Protein AF-A0A077NCM5-F1 (afdb_monomer)

Foldseek 3Di:
DDDDPDPPPDPPVPPDDPPDLVVLVVLLVVLVVVLVVLVPDDPVSRPVVSNVVSVVSNVVSVVVVVVD

Structure (mmCIF, N/CA/C/O backbone):
data_AF-A0A077NCM5-F1
#
_entry.id   AF-A0A077NCM5-F1
#
loop_
_atom_site.group_PDB
_atom_site.id
_atom_site.type_symbol
_atom_site.label_atom_id
_atom_site.label_alt_id
_atom_site.label_comp_id
_atom_site.label_asym_id
_atom_site.label_entity_id
_atom_site.label_seq_id
_atom_site.pdbx_PDB_ins_code
_atom_site.Cartn_x
_atom_site.Cartn_y
_atom_site.Cartn_z
_atom_site.occupancy
_atom_site.B_iso_or_equiv
_atom_site.auth_seq_id
_atom_site.auth_co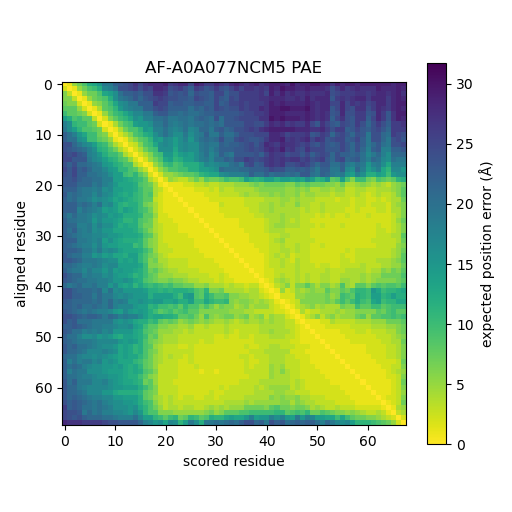mp_id
_atom_site.auth_asym_id
_atom_site.auth_atom_id
_atom_site.pdbx_PDB_model_num
ATOM 1 N N . MET A 1 1 ? -2.018 -31.131 8.601 1.00 41.81 1 MET A N 1
ATOM 2 C CA . MET A 1 1 ? -0.550 -31.009 8.718 1.00 41.81 1 MET A CA 1
ATOM 3 C C . MET A 1 1 ? -0.017 -30.695 7.328 1.00 41.81 1 MET A C 1
ATOM 5 O O . MET A 1 1 ? 0.412 -31.606 6.634 1.00 41.81 1 MET A O 1
ATOM 9 N N . SER A 1 2 ? -0.156 -29.440 6.892 1.00 34.16 2 SER A N 1
ATOM 10 C CA . SER A 1 2 ? 0.338 -28.993 5.585 1.00 34.16 2 SER A CA 1
ATOM 11 C C . SER A 1 2 ? 1.608 -28.188 5.787 1.00 34.16 2 SER A C 1
ATOM 13 O O . SER A 1 2 ? 1.706 -27.344 6.675 1.00 34.16 2 SER A O 1
ATOM 15 N N . THR A 1 3 ? 2.585 -28.579 4.996 1.00 32.28 3 THR A N 1
ATOM 16 C CA . THR A 1 3 ? 4.015 -28.408 5.153 1.00 32.28 3 THR A CA 1
ATOM 17 C C . THR A 1 3 ? 4.447 -26.960 4.933 1.00 32.28 3 THR A C 1
ATOM 19 O O . THR A 1 3 ? 4.106 -26.360 3.921 1.00 32.28 3 THR A O 1
ATOM 22 N N . LEU A 1 4 ? 5.205 -26.440 5.902 1.00 47.84 4 LEU A N 1
ATOM 23 C CA . LEU A 1 4 ? 6.357 -25.548 5.748 1.00 47.84 4 LEU A CA 1
ATOM 24 C C . LEU A 1 4 ? 6.347 -24.654 4.490 1.00 47.84 4 LEU A C 1
ATOM 26 O O . LEU A 1 4 ? 6.979 -24.973 3.482 1.00 47.84 4 LEU A O 1
ATOM 30 N N . ILE A 1 5 ? 5.689 -23.493 4.573 1.00 50.38 5 ILE A N 1
ATOM 31 C CA . ILE A 1 5 ? 6.050 -22.379 3.693 1.00 50.38 5 ILE A CA 1
ATOM 32 C C . ILE A 1 5 ? 7.449 -21.954 4.129 1.00 50.38 5 ILE A C 1
ATOM 34 O O . ILE A 1 5 ? 7.641 -21.473 5.245 1.00 50.38 5 ILE A O 1
ATOM 38 N N . LYS A 1 6 ? 8.416 -22.256 3.257 1.00 44.66 6 LYS A N 1
ATOM 39 C CA . LYS A 1 6 ? 9.817 -21.851 3.324 1.00 44.66 6 LYS A CA 1
ATOM 40 C C . LYS A 1 6 ? 9.937 -20.448 3.905 1.00 44.66 6 LYS A C 1
ATOM 42 O O . LYS A 1 6 ? 9.427 -19.490 3.330 1.00 44.66 6 LYS A O 1
ATOM 47 N N . SER A 1 7 ? 10.665 -20.365 5.009 1.00 48.12 7 SER A N 1
ATOM 48 C CA . SER A 1 7 ? 11.405 -19.181 5.409 1.00 48.12 7 SER A CA 1
ATOM 49 C C . SER A 1 7 ? 12.163 -18.681 4.179 1.00 48.12 7 SER A C 1
ATOM 51 O O . SER A 1 7 ? 13.140 -19.300 3.759 1.00 48.12 7 SER A O 1
ATOM 53 N N . ASN A 1 8 ? 11.665 -17.625 3.540 1.00 49.88 8 ASN A N 1
ATOM 54 C CA . ASN A 1 8 ? 12.454 -16.893 2.567 1.00 49.88 8 ASN A CA 1
ATOM 55 C C . ASN A 1 8 ? 13.438 -16.054 3.376 1.00 49.88 8 ASN A C 1
ATOM 57 O O . ASN A 1 8 ? 13.142 -14.930 3.774 1.00 49.88 8 ASN A O 1
ATOM 61 N N . GLU A 1 9 ? 14.565 -16.676 3.707 1.00 56.84 9 GLU A N 1
ATOM 62 C CA . GLU A 1 9 ? 15.734 -16.049 4.309 1.00 56.84 9 GLU A CA 1
ATOM 63 C C . GLU A 1 9 ? 16.399 -15.137 3.277 1.00 56.84 9 GLU A C 1
ATOM 65 O O . GLU A 1 9 ? 17.487 -15.412 2.782 1.00 56.84 9 GLU A O 1
ATOM 70 N N . ASN A 1 10 ? 15.730 -14.040 2.939 1.00 46.47 10 ASN A N 1
ATOM 71 C CA . ASN A 1 10 ? 16.412 -12.874 2.418 1.00 46.47 10 ASN A CA 1
ATOM 72 C C . ASN A 1 10 ? 16.086 -11.715 3.356 1.00 46.47 10 ASN A C 1
ATOM 74 O O . ASN A 1 10 ? 15.132 -10.962 3.165 1.00 46.47 10 ASN A O 1
ATOM 78 N N . LEU A 1 11 ? 16.874 -11.640 4.436 1.00 46.19 11 LEU A N 1
ATOM 79 C CA . LEU A 1 11 ? 17.280 -10.350 4.976 1.00 46.19 11 LEU A CA 1
ATOM 80 C C . LEU A 1 11 ? 17.985 -9.616 3.826 1.00 46.19 11 LEU A C 1
ATOM 82 O O . LEU A 1 11 ? 19.209 -9.659 3.731 1.00 46.19 11 LEU A O 1
ATOM 86 N N . HIS A 1 12 ? 17.221 -8.998 2.931 1.00 47.03 12 HIS A N 1
ATOM 87 C CA . HIS A 1 12 ? 17.767 -7.924 2.124 1.00 47.03 12 HIS A CA 1
ATOM 88 C C . HIS A 1 12 ? 17.667 -6.697 3.030 1.00 47.03 12 HIS A C 1
ATOM 90 O O . HIS A 1 12 ? 16.612 -6.076 3.189 1.00 47.03 12 HIS A O 1
ATOM 96 N N . ASP A 1 13 ? 18.761 -6.458 3.753 1.00 44.53 13 ASP A N 1
ATOM 97 C CA . ASP A 1 13 ? 19.079 -5.219 4.461 1.00 44.53 13 ASP A CA 1
ATOM 98 C C . ASP A 1 13 ? 19.327 -4.135 3.394 1.00 44.53 13 ASP A C 1
ATOM 100 O O . ASP A 1 13 ? 20.384 -3.529 3.304 1.00 44.53 13 ASP A O 1
ATOM 104 N N . ASP A 1 14 ? 18.356 -3.948 2.502 1.00 44.12 14 ASP A N 1
ATOM 105 C CA . ASP A 1 14 ? 18.550 -3.309 1.209 1.00 44.12 14 ASP A CA 1
ATOM 106 C C . ASP A 1 14 ? 17.458 -2.274 1.028 1.00 44.12 14 ASP A C 1
ATOM 108 O O . ASP A 1 14 ? 16.551 -2.307 0.206 1.00 44.12 14 ASP A O 1
ATOM 112 N N . PHE A 1 15 ? 17.653 -1.239 1.826 1.00 49.59 15 PHE A N 1
ATOM 113 C CA . PHE A 1 15 ? 17.263 0.122 1.508 1.00 49.59 15 PHE A CA 1
ATOM 114 C C . PHE A 1 15 ? 17.990 0.658 0.243 1.00 49.59 15 PHE A C 1
ATOM 116 O O . PHE A 1 15 ? 17.920 1.850 -0.057 1.00 49.59 15 PHE A O 1
ATOM 123 N N . ILE A 1 16 ? 18.725 -0.185 -0.491 1.00 50.06 16 ILE A N 1
ATOM 124 C CA . ILE A 1 16 ? 19.609 0.182 -1.592 1.00 50.06 16 ILE A CA 1
ATOM 125 C C . ILE A 1 16 ? 18.951 -0.233 -2.911 1.00 50.06 16 ILE A C 1
ATOM 127 O O . ILE A 1 16 ? 19.153 -1.325 -3.412 1.00 50.06 16 ILE A O 1
ATOM 131 N N . ALA A 1 17 ? 18.196 0.708 -3.478 1.00 51.94 17 ALA A N 1
ATOM 132 C CA . ALA A 1 17 ? 17.793 0.733 -4.883 1.00 51.94 17 ALA A CA 1
ATOM 133 C C . ALA A 1 17 ? 16.919 -0.443 -5.369 1.00 51.94 17 ALA A C 1
ATOM 135 O O . ALA A 1 17 ? 17.393 -1.286 -6.126 1.00 51.94 17 ALA A O 1
ATOM 136 N N . LEU A 1 18 ? 15.618 -0.376 -5.040 1.00 55.09 18 LEU A N 1
ATOM 137 C CA . LEU A 1 18 ? 14.504 -1.055 -5.730 1.00 55.09 18 LEU A CA 1
ATOM 138 C C . LEU A 1 18 ? 14.524 -0.739 -7.242 1.00 55.09 18 LEU A C 1
ATOM 140 O O . LEU A 1 18 ? 13.774 0.110 -7.723 1.00 55.09 18 LEU A O 1
ATOM 144 N N . SER A 1 19 ? 15.456 -1.350 -7.963 1.00 58.06 19 SER A N 1
ATOM 145 C CA . SER A 1 19 ? 15.660 -1.204 -9.410 1.00 58.06 19 SER A CA 1
ATOM 146 C C . SER A 1 19 ? 14.947 -2.323 -1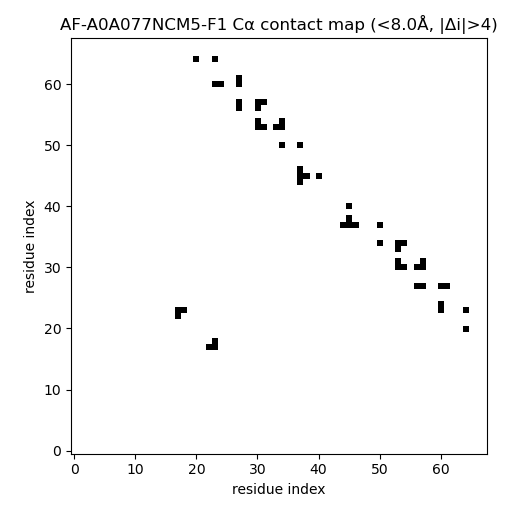0.166 1.00 58.06 19 SER A C 1
ATOM 148 O O . SER A 1 19 ? 14.668 -2.174 -11.352 1.00 58.06 19 SER A O 1
ATOM 150 N N . ASP A 1 20 ? 14.639 -3.416 -9.465 1.00 73.56 20 ASP A N 1
ATOM 151 C CA . ASP A 1 20 ? 13.965 -4.584 -10.006 1.00 73.56 20 ASP A CA 1
ATOM 152 C C . ASP A 1 20 ? 12.455 -4.478 -9.760 1.00 73.56 20 ASP A C 1
ATOM 154 O O . ASP A 1 20 ? 11.982 -4.301 -8.632 1.00 73.56 20 ASP A O 1
ATOM 158 N N . GLU A 1 21 ? 11.682 -4.605 -10.839 1.00 80.19 21 GLU A N 1
ATOM 159 C CA . GLU A 1 21 ? 10.214 -4.557 -10.828 1.00 80.19 21 GLU A CA 1
ATOM 160 C C . GLU A 1 21 ? 9.611 -5.540 -9.812 1.00 80.19 21 GLU A C 1
ATOM 162 O O . GLU A 1 21 ? 8.646 -5.208 -9.121 1.00 80.19 21 GLU A O 1
ATOM 167 N N . ASP A 1 22 ? 10.218 -6.720 -9.659 1.00 79.88 22 ASP A N 1
ATOM 168 C CA . ASP A 1 22 ? 9.797 -7.746 -8.701 1.00 79.88 22 ASP A CA 1
ATOM 169 C C . ASP A 1 22 ? 9.867 -7.262 -7.244 1.00 79.88 22 ASP A C 1
ATOM 171 O O . ASP A 1 22 ? 8.997 -7.592 -6.430 1.00 79.88 22 ASP A O 1
ATOM 175 N N . GLU A 1 23 ? 10.859 -6.442 -6.894 1.00 82.56 23 GLU A N 1
ATOM 176 C CA . GLU A 1 23 ? 10.973 -5.901 -5.541 1.00 82.56 23 GLU A CA 1
ATOM 177 C C . GLU A 1 23 ? 9.954 -4.783 -5.300 1.00 82.56 23 GLU A C 1
ATOM 179 O O . GLU A 1 23 ? 9.344 -4.710 -4.226 1.00 82.56 23 GLU A O 1
ATOM 184 N N . ILE A 1 24 ? 9.712 -3.943 -6.313 1.00 85.44 24 ILE A N 1
ATOM 185 C CA . ILE A 1 24 ? 8.665 -2.915 -6.281 1.00 85.44 24 ILE A CA 1
ATOM 186 C C .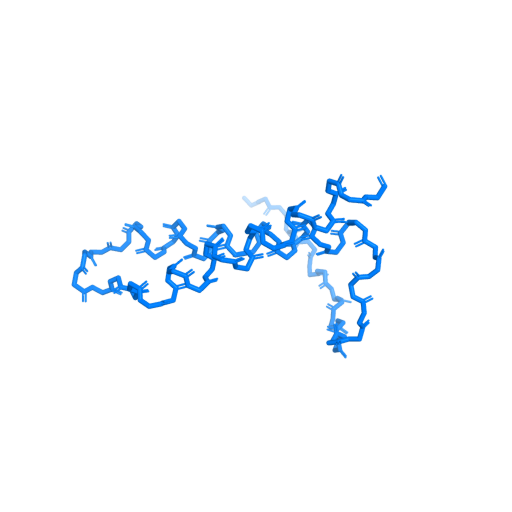 ILE A 1 24 ? 7.297 -3.581 -6.078 1.00 85.44 24 ILE A C 1
ATOM 188 O O . ILE A 1 24 ? 6.534 -3.173 -5.198 1.00 85.44 24 ILE A O 1
ATOM 192 N N . LEU A 1 25 ? 7.010 -4.655 -6.818 1.00 87.81 25 LEU A N 1
ATOM 193 C CA . LEU A 1 25 ? 5.781 -5.443 -6.692 1.00 87.81 25 LEU A CA 1
ATOM 194 C C . LEU A 1 25 ? 5.652 -6.116 -5.319 1.00 87.81 25 LEU A C 1
ATOM 196 O O . LEU A 1 25 ? 4.576 -6.073 -4.708 1.00 87.81 25 LEU A O 1
ATOM 200 N N . CYS A 1 26 ? 6.736 -6.692 -4.788 1.00 87.44 26 CYS A N 1
ATOM 201 C CA . CYS A 1 26 ? 6.748 -7.235 -3.428 1.00 87.44 26 CYS A CA 1
ATOM 202 C C . CYS A 1 26 ? 6.416 -6.148 -2.403 1.00 87.44 26 CYS A C 1
ATOM 204 O O . CYS A 1 26 ? 5.570 -6.350 -1.527 1.00 87.44 26 CYS A O 1
ATOM 206 N N . ARG A 1 27 ? 7.018 -4.963 -2.545 1.00 88.62 27 ARG A N 1
ATOM 207 C CA . ARG A 1 27 ? 6.795 -3.851 -1.625 1.00 88.62 27 ARG A CA 1
ATOM 208 C C . ARG A 1 27 ? 5.370 -3.310 -1.688 1.00 88.62 27 ARG A C 1
ATOM 210 O O . ARG A 1 27 ? 4.784 -3.040 -0.638 1.00 88.62 27 ARG A O 1
ATOM 217 N N . ILE A 1 28 ? 4.794 -3.187 -2.884 1.00 90.38 28 ILE A N 1
ATOM 218 C CA . ILE A 1 28 ? 3.378 -2.840 -3.074 1.00 90.38 28 ILE A CA 1
ATOM 219 C C . ILE A 1 28 ? 2.494 -3.847 -2.334 1.00 90.38 28 ILE A C 1
ATOM 221 O O . ILE A 1 28 ? 1.668 -3.448 -1.513 1.00 90.38 28 ILE A O 1
ATOM 225 N N . THR A 1 29 ? 2.730 -5.144 -2.540 1.00 90.69 29 THR A N 1
ATOM 226 C CA . THR A 1 29 ? 1.945 -6.224 -1.920 1.00 90.69 29 THR A CA 1
ATOM 227 C C . THR A 1 29 ? 1.981 -6.153 -0.387 1.00 90.69 29 THR A C 1
ATOM 229 O O . THR A 1 29 ? 0.958 -6.323 0.281 1.00 90.69 29 THR A O 1
ATOM 232 N N . GLU A 1 30 ? 3.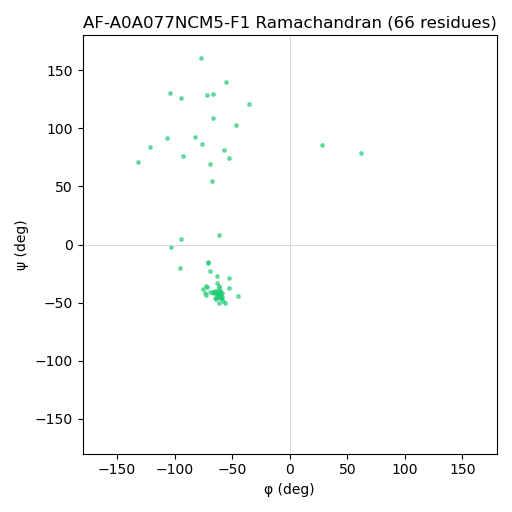143 -5.862 0.207 1.00 91.31 30 GLU A N 1
ATOM 233 C CA . GLU A 1 30 ? 3.267 -5.657 1.657 1.00 91.31 30 GLU A CA 1
ATOM 234 C C . GLU A 1 30 ? 2.456 -4.455 2.157 1.00 91.31 30 GLU A C 1
ATOM 236 O O . GLU A 1 30 ? 1.797 -4.528 3.200 1.00 91.31 30 GLU A O 1
ATOM 241 N N . LEU A 1 31 ? 2.516 -3.332 1.438 1.00 90.88 31 LEU A N 1
ATOM 242 C CA . LEU A 1 31 ? 1.799 -2.107 1.792 1.00 90.88 31 LEU A CA 1
ATOM 243 C C . LEU A 1 31 ? 0.283 -2.295 1.680 1.00 90.88 31 LEU A C 1
ATOM 245 O O . LEU A 1 31 ? -0.449 -1.873 2.576 1.00 90.88 31 LEU A O 1
ATOM 249 N N . GLU A 1 32 ? -0.186 -2.977 0.636 1.00 91.56 32 GLU A N 1
ATOM 250 C CA . GLU A 1 32 ? -1.595 -3.327 0.456 1.00 91.56 32 GLU A CA 1
ATOM 251 C C . GLU A 1 32 ? -2.089 -4.243 1.569 1.00 91.56 32 GLU A C 1
ATOM 253 O O . GLU A 1 32 ? -3.136 -3.984 2.166 1.00 91.56 32 GLU A O 1
ATOM 258 N N . LYS A 1 33 ? -1.310 -5.270 1.918 1.00 90.62 33 LYS A N 1
ATOM 259 C CA . LYS A 1 33 ? -1.640 -6.158 3.032 1.00 90.62 33 LYS A CA 1
ATOM 260 C C . LYS A 1 33 ? -1.747 -5.388 4.346 1.00 90.62 33 LYS A C 1
ATOM 262 O O . LYS A 1 33 ? -2.728 -5.551 5.063 1.00 90.62 33 LYS A O 1
ATOM 267 N N . ASN A 1 34 ? -0.788 -4.509 4.640 1.00 88.88 34 ASN A N 1
ATOM 268 C CA . ASN A 1 34 ? -0.832 -3.665 5.836 1.00 88.88 34 ASN A CA 1
ATOM 269 C C . ASN A 1 34 ? -2.062 -2.745 5.852 1.00 88.88 34 ASN A C 1
ATOM 271 O O . ASN A 1 34 ? -2.689 -2.577 6.901 1.00 88.88 34 ASN A O 1
ATOM 275 N N . LEU A 1 35 ? -2.427 -2.178 4.699 1.00 91.06 35 LEU A N 1
ATOM 276 C CA . LEU A 1 35 ? -3.616 -1.344 4.541 1.00 91.06 35 LEU A CA 1
ATOM 277 C C . LEU A 1 35 ? -4.901 -2.141 4.785 1.00 91.06 35 LEU A C 1
ATOM 279 O O . LEU A 1 35 ? -5.759 -1.685 5.540 1.00 91.06 35 LEU A O 1
ATOM 283 N N . VAL A 1 36 ? -5.027 -3.328 4.194 1.00 90.88 36 VAL A N 1
ATOM 284 C CA . VAL A 1 36 ? -6.183 -4.218 4.369 1.00 90.88 36 VAL A CA 1
ATOM 285 C C . VAL A 1 36 ? -6.288 -4.702 5.812 1.00 90.88 36 VAL A C 1
ATOM 287 O O . VAL A 1 36 ? -7.364 -4.615 6.402 1.00 90.88 36 VAL A O 1
ATOM 290 N N . ASP A 1 37 ? -5.179 -5.137 6.408 1.00 89.44 37 ASP A N 1
ATOM 291 C CA . ASP A 1 37 ? -5.130 -5.586 7.800 1.00 89.44 37 ASP A CA 1
ATOM 292 C C . ASP A 1 37 ? -5.522 -4.460 8.763 1.00 89.44 37 ASP A C 1
ATOM 294 O O . ASP A 1 37 ? -6.189 -4.707 9.768 1.00 89.44 37 ASP A O 1
ATOM 298 N N . ASP A 1 38 ? -5.135 -3.214 8.477 1.00 88.00 38 ASP A N 1
ATOM 299 C CA . ASP A 1 38 ? -5.534 -2.066 9.287 1.00 88.00 38 ASP A CA 1
ATOM 300 C C . ASP A 1 38 ? -7.004 -1.688 9.071 1.00 88.00 38 ASP A C 1
ATOM 302 O O . ASP A 1 38 ? -7.716 -1.466 10.048 1.00 88.00 38 ASP A O 1
ATOM 306 N N . LEU A 1 39 ? -7.497 -1.696 7.829 1.00 86.19 39 LEU A N 1
ATOM 307 C CA . LEU A 1 39 ? -8.909 -1.447 7.512 1.00 86.19 39 LEU A CA 1
ATOM 308 C C . LEU A 1 39 ? -9.843 -2.513 8.102 1.00 86.19 39 LEU A C 1
ATOM 310 O O . LEU A 1 39 ? -10.955 -2.184 8.515 1.00 86.19 39 LEU A O 1
ATOM 314 N N . ALA A 1 40 ? -9.385 -3.763 8.200 1.00 89.44 40 ALA A N 1
ATOM 315 C CA . ALA A 1 40 ? -10.112 -4.858 8.836 1.00 89.44 40 ALA A CA 1
ATOM 316 C C . ALA A 1 40 ? -10.196 -4.715 10.369 1.00 89.44 40 ALA A C 1
ATOM 318 O O . ALA A 1 40 ? -11.025 -5.368 11.013 1.00 89.44 40 ALA A O 1
ATOM 319 N N . ARG A 1 41 ? -9.372 -3.852 10.987 1.00 86.38 41 ARG A N 1
ATOM 320 C CA . ARG A 1 41 ? -9.489 -3.525 12.417 1.00 86.38 41 ARG A CA 1
ATOM 321 C C . ARG A 1 41 ? -10.648 -2.565 12.662 1.00 86.38 41 ARG A C 1
ATOM 323 O O . ARG A 1 41 ? -11.099 -1.826 11.789 1.00 86.38 41 ARG A O 1
ATOM 330 N N . LYS A 1 42 ? -11.103 -2.526 13.920 1.00 85.69 42 LYS A N 1
ATOM 331 C CA . LYS A 1 42 ? -12.126 -1.564 14.352 1.00 85.69 42 LYS A CA 1
ATOM 332 C C . LYS A 1 42 ? -11.668 -0.128 14.025 1.00 85.69 42 LYS A C 1
ATOM 334 O O . LYS A 1 42 ? -10.519 0.193 14.333 1.00 85.69 42 LYS A O 1
ATOM 339 N N . PRO A 1 43 ? -12.560 0.765 13.555 1.00 79.81 43 PRO A N 1
ATOM 340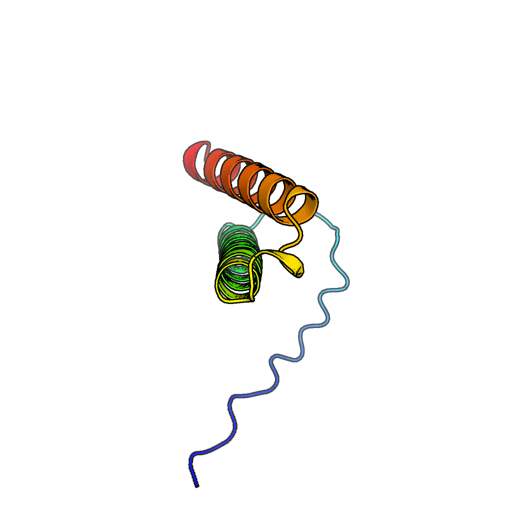 C CA . PRO A 1 43 ? -12.216 2.130 13.131 1.00 79.81 43 PRO A CA 1
ATOM 341 C C . PRO A 1 43 ? -11.434 2.959 14.159 1.00 79.81 43 PRO A C 1
ATOM 343 O O . PRO A 1 43 ? -10.616 3.793 13.803 1.00 79.81 43 PRO A O 1
ATOM 346 N N . LYS A 1 44 ? -11.624 2.700 15.459 1.00 83.12 44 LYS A N 1
ATOM 347 C CA . LYS A 1 44 ? -10.885 3.369 16.545 1.00 83.12 44 LYS A CA 1
ATOM 348 C C . LYS A 1 44 ? -9.394 2.988 16.616 1.00 83.12 44 LYS A C 1
ATOM 350 O O . LYS A 1 44 ? -8.606 3.725 17.199 1.00 83.12 44 LYS A O 1
ATOM 355 N N . HIS A 1 45 ? -9.017 1.834 16.069 1.00 81.81 45 HI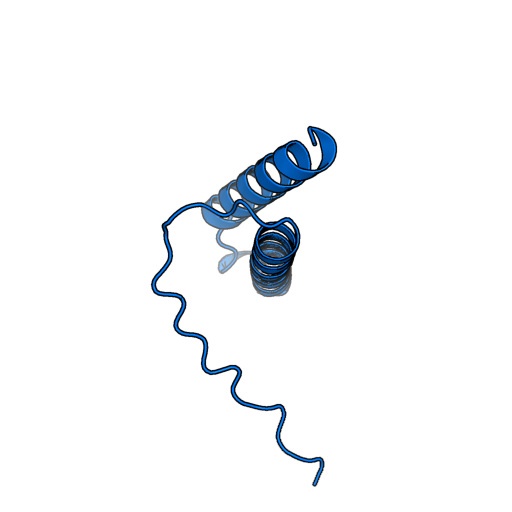S A N 1
ATOM 356 C CA . HIS A 1 45 ? -7.637 1.340 16.013 1.00 81.81 45 HIS A CA 1
ATOM 357 C C . HIS A 1 45 ? -7.003 1.510 14.630 1.00 81.81 45 HIS A C 1
ATOM 359 O O . HIS A 1 45 ? -5.829 1.183 14.471 1.00 81.81 45 HIS A O 1
ATOM 365 N N . GLN A 1 46 ? -7.768 2.018 13.661 1.00 84.94 46 GLN A N 1
ATOM 366 C CA . GLN A 1 46 ? -7.265 2.337 12.337 1.00 84.94 46 GLN A CA 1
ATOM 367 C C . GLN A 1 46 ? -6.281 3.499 12.425 1.00 84.94 46 GLN A C 1
ATOM 369 O O . GLN A 1 46 ? -6.557 4.551 13.011 1.00 84.94 46 GLN A O 1
ATOM 374 N N . LYS A 1 47 ? -5.113 3.316 11.822 1.00 84.50 47 LYS A N 1
ATOM 375 C CA . LYS A 1 47 ? -4.075 4.335 11.743 1.00 84.50 47 LYS A CA 1
ATOM 376 C C . LYS A 1 47 ? -4.243 5.106 10.444 1.00 84.50 47 LYS A C 1
ATOM 378 O O . LYS A 1 47 ? -3.456 4.936 9.524 1.00 84.50 47 LYS A O 1
ATOM 383 N N . LEU A 1 48 ? -5.232 5.998 10.394 1.00 87.44 48 LEU A N 1
ATOM 384 C CA . LEU A 1 48 ? -5.541 6.840 9.222 1.00 87.44 48 LEU A CA 1
ATOM 385 C C . LEU A 1 48 ? -4.290 7.472 8.583 1.00 87.44 48 LEU A C 1
ATOM 387 O O . LEU A 1 48 ? -4.106 7.387 7.375 1.00 87.44 48 LEU A O 1
ATOM 391 N N . LYS A 1 49 ? -3.374 8.010 9.400 1.00 88.50 49 LYS A N 1
ATOM 392 C CA . LYS A 1 49 ? -2.096 8.567 8.919 1.00 88.50 49 LYS A CA 1
ATOM 393 C C . LYS A 1 49 ? -1.213 7.535 8.207 1.00 88.50 49 LYS A C 1
ATOM 395 O O . LYS A 1 49 ? -0.592 7.851 7.199 1.00 88.50 49 LYS A O 1
ATOM 400 N N . ASN A 1 50 ? -1.155 6.308 8.724 1.00 86.81 50 ASN A N 1
ATOM 401 C CA . ASN A 1 50 ? -0.405 5.224 8.093 1.00 86.81 50 ASN A CA 1
ATOM 402 C C . ASN A 1 50 ? -1.103 4.748 6.819 1.00 86.81 50 ASN A C 1
ATOM 404 O O . ASN A 1 50 ? -0.423 4.456 5.848 1.00 86.81 50 ASN A O 1
ATOM 408 N N . GLN A 1 51 ? -2.437 4.719 6.795 1.00 88.56 51 GLN A N 1
ATOM 409 C CA . GLN A 1 51 ? -3.199 4.355 5.600 1.00 88.56 51 GLN A CA 1
ATOM 410 C C . GLN A 1 51 ? -2.958 5.339 4.453 1.00 88.56 51 GLN A C 1
ATOM 412 O O . GLN A 1 51 ? -2.740 4.916 3.322 1.00 88.56 51 GLN A O 1
ATOM 417 N N . GLU A 1 52 ? -2.953 6.645 4.735 1.00 92.00 52 GLU A N 1
ATOM 418 C CA . GLU A 1 52 ? -2.598 7.666 3.743 1.00 92.00 52 GLU A CA 1
ATOM 419 C C . GLU A 1 52 ? -1.158 7.512 3.255 1.00 92.00 52 GLU A C 1
ATOM 421 O O . GLU A 1 52 ? -0.904 7.630 2.058 1.00 92.00 52 GLU A O 1
ATOM 426 N N . PHE A 1 53 ? -0.224 7.222 4.164 1.00 92.19 53 PHE A N 1
ATOM 427 C CA . PHE A 1 53 ? 1.167 6.963 3.805 1.00 92.19 53 PHE A CA 1
ATOM 428 C C . PHE A 1 53 ? 1.297 5.736 2.894 1.00 92.19 53 PHE A C 1
ATOM 430 O O . PHE A 1 53 ? 1.895 5.837 1.829 1.00 92.19 53 PHE A O 1
ATOM 437 N N . TRP A 1 54 ? 0.688 4.604 3.262 1.00 92.56 54 TRP A N 1
ATOM 438 C CA . TRP A 1 54 ? 0.716 3.385 2.453 1.00 92.56 54 TRP A CA 1
ATOM 439 C C . TRP A 1 54 ? 0.094 3.609 1.079 1.00 92.56 54 TRP A C 1
ATOM 441 O O . TRP A 1 54 ? 0.685 3.204 0.089 1.00 92.56 54 TRP A O 1
ATOM 451 N N . ARG A 1 55 ? -1.042 4.315 0.998 1.00 92.81 55 ARG A N 1
ATOM 452 C CA . ARG A 1 55 ? -1.675 4.659 -0.285 1.00 92.81 55 ARG A CA 1
ATOM 453 C C . ARG A 1 55 ? -0.763 5.492 -1.184 1.00 92.81 55 ARG A C 1
ATOM 455 O O . ARG A 1 55 ? -0.636 5.170 -2.357 1.00 92.81 55 ARG A O 1
ATOM 462 N N . LYS A 1 56 ? -0.117 6.527 -0.638 1.00 93.31 56 LYS A N 1
ATOM 463 C CA . LYS A 1 56 ? 0.823 7.368 -1.397 1.00 93.31 56 LYS A CA 1
ATOM 464 C C . LYS A 1 56 ? 2.053 6.593 -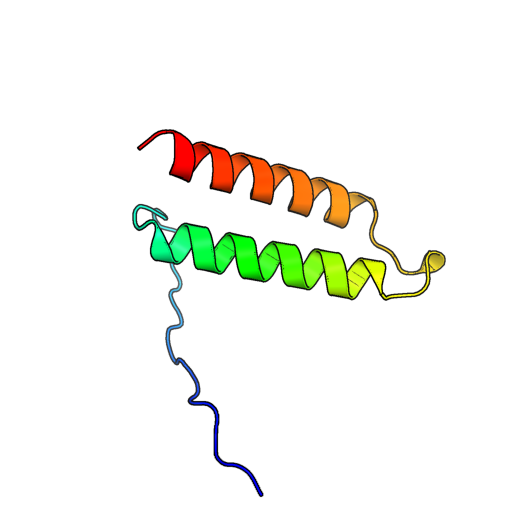1.854 1.00 93.31 56 LYS A C 1
ATOM 466 O O . LYS A 1 56 ? 2.514 6.794 -2.971 1.00 93.31 56 LYS A O 1
ATOM 471 N N . GLU A 1 57 ? 2.590 5.721 -1.003 1.00 92.25 57 GLU A N 1
ATOM 472 C CA . GLU A 1 57 ? 3.757 4.921 -1.371 1.00 92.25 57 GLU A CA 1
ATOM 473 C C . GLU A 1 57 ? 3.394 3.879 -2.437 1.00 92.25 57 GLU A C 1
ATOM 475 O O . GLU A 1 57 ? 4.133 3.737 -3.400 1.00 92.25 57 GLU A O 1
ATOM 480 N N . ILE A 1 58 ? 2.228 3.227 -2.338 1.00 90.88 58 ILE A N 1
ATOM 481 C CA . ILE A 1 58 ? 1.711 2.322 -3.378 1.00 90.88 58 ILE A CA 1
ATOM 482 C C . ILE A 1 58 ? 1.570 3.055 -4.719 1.00 90.88 58 ILE A C 1
ATOM 484 O O . ILE A 1 58 ? 2.064 2.569 -5.730 1.00 90.88 58 ILE A O 1
ATOM 488 N N . GLU A 1 59 ? 0.948 4.238 -4.735 1.00 92.25 59 GLU A N 1
ATOM 489 C CA . GLU A 1 59 ? 0.786 5.048 -5.954 1.00 92.25 59 GLU A CA 1
ATOM 490 C C . GLU A 1 59 ? 2.137 5.421 -6.578 1.00 92.25 59 GLU A C 1
ATOM 492 O O . GLU A 1 59 ? 2.327 5.300 -7.787 1.00 92.25 59 GLU A O 1
ATOM 497 N N . LYS A 1 60 ? 3.104 5.821 -5.750 1.00 90.81 60 LYS A N 1
ATOM 498 C CA . LYS A 1 60 ? 4.462 6.136 -6.194 1.00 90.81 60 LYS A CA 1
ATOM 499 C C . LYS A 1 60 ? 5.168 4.915 -6.788 1.00 90.81 60 LYS A C 1
ATOM 501 O O . LYS A 1 60 ? 5.808 5.048 -7.825 1.00 90.81 60 LYS A O 1
ATOM 506 N N . LEU A 1 61 ? 5.049 3.752 -6.148 1.00 89.38 61 LEU A N 1
ATOM 507 C CA . LEU A 1 61 ? 5.640 2.499 -6.621 1.00 89.38 61 LEU A CA 1
ATOM 508 C C . LEU A 1 61 ? 5.000 2.044 -7.943 1.00 89.38 61 LEU A C 1
ATOM 510 O O . LEU A 1 61 ? 5.718 1.669 -8.863 1.00 89.38 61 LEU A O 1
ATOM 514 N N . TYR A 1 62 ? 3.679 2.169 -8.096 1.00 89.56 62 TYR A N 1
ATOM 515 C CA . TYR A 1 62 ? 3.017 1.930 -9.384 1.00 89.56 62 TYR A CA 1
ATOM 516 C C . TYR A 1 62 ? 3.468 2.912 -10.468 1.00 89.56 62 TYR A C 1
ATOM 518 O O . TYR A 1 62 ? 3.699 2.502 -11.600 1.00 89.56 62 TYR A O 1
ATOM 526 N N . GLY A 1 63 ? 3.655 4.190 -10.127 1.00 88.38 63 GLY A N 1
ATOM 527 C CA . GLY A 1 63 ? 4.194 5.183 -11.058 1.00 88.38 63 GLY A CA 1
ATOM 528 C C . GLY A 1 63 ? 5.627 4.882 -11.513 1.00 88.38 63 GLY A C 1
ATOM 529 O O . GLY A 1 63 ? 6.002 5.267 -12.616 1.00 88.38 63 GLY A O 1
ATOM 530 N N . MET A 1 64 ? 6.417 4.183 -10.693 1.00 85.50 64 MET A N 1
ATOM 531 C CA . MET A 1 64 ? 7.746 3.697 -11.082 1.00 85.50 64 MET A CA 1
ATOM 532 C C . MET A 1 64 ? 7.664 2.524 -12.068 1.00 85.50 64 MET A C 1
ATOM 534 O O . MET A 1 64 ? 8.489 2.463 -12.970 1.00 85.50 64 MET A O 1
ATOM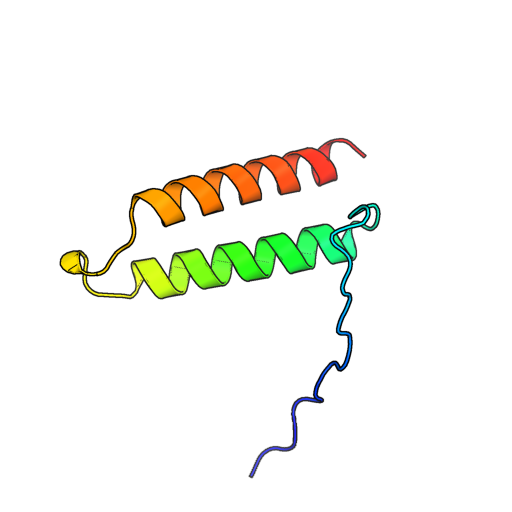 538 N N . LEU A 1 65 ? 6.665 1.641 -11.936 1.00 83.75 65 LEU A N 1
ATOM 539 C CA . LEU A 1 65 ? 6.441 0.516 -12.858 1.00 83.75 65 LEU A CA 1
ATOM 540 C C . LEU A 1 65 ? 5.887 0.964 -14.217 1.00 83.75 65 LEU A C 1
ATOM 542 O O . LEU A 1 65 ? 6.344 0.504 -15.253 1.00 83.75 65 LEU A O 1
ATOM 546 N N . GLU A 1 66 ? 4.917 1.879 -14.222 1.00 78.75 66 GLU A N 1
ATOM 547 C CA . GLU A 1 66 ? 4.294 2.397 -15.454 1.00 78.75 66 GLU A CA 1
ATOM 548 C C . GLU A 1 66 ? 5.232 3.309 -16.269 1.00 78.75 66 GLU A C 1
ATOM 550 O O . GLU A 1 66 ? 4.948 3.627 -17.422 1.00 78.75 66 GLU A O 1
ATOM 555 N N . GLY A 1 67 ? 6.328 3.777 -15.664 1.00 65.75 67 GLY A N 1
ATOM 556 C CA . GLY A 1 67 ? 7.296 4.684 -16.281 1.00 65.75 67 GLY A CA 1
ATOM 557 C C . GLY A 1 67 ? 8.516 4.015 -16.926 1.00 65.75 67 GLY A C 1
ATOM 558 O O . GLY A 1 67 ? 9.413 4.754 -17.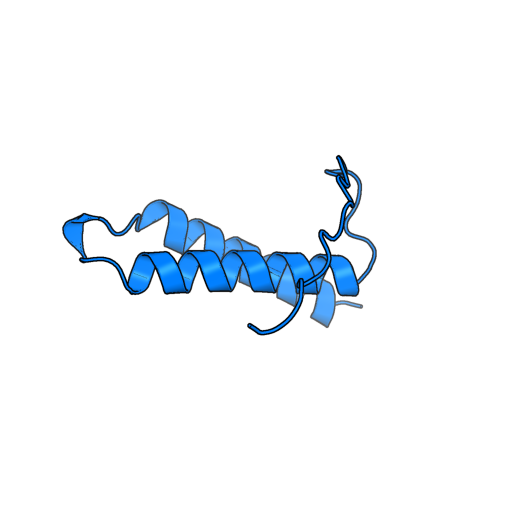341 1.00 65.75 67 GLY A O 1
ATOM 559 N N . SER A 1 68 ? 8.567 2.676 -16.968 1.00 51.31 68 SER A N 1
ATOM 560 C CA . SER A 1 68 ? 9.659 1.856 -17.529 1.00 51.31 68 SER A CA 1
ATOM 561 C C . SER A 1 68 ? 9.420 1.504 -19.001 1.00 51.31 68 SER A C 1
ATOM 563 O O . SER A 1 68 ? 8.277 1.115 -19.338 1.00 51.31 68 SER A O 1
#

Radius of gyration: 14.81 Å; Cα contacts (8 Å, |Δi|>4): 27; chains: 1; bounding box: 32×40×34 Å

Nearest PDB structures (foldseek):
  5qsu-assembly3_B  TM=9.529E-01  e=3.398E+00  Homo sapiens
  4glt-assembly2_C  TM=9.388E-01  e=5.676E+00  Methylobacillus flagellatus KT
  8pop-assembly1_A  TM=8.827E-01  e=5.324E+00  Escherichia phage HK97
  8pop-assembly1_D  TM=8.805E-01  e=6.052E+00  Escherichia phage HK97

Organism: NCBI:txid1398201

Solvent-accessible surface area (backbone atoms only — not comparable to full-atom values): 4276 Å² total; per-residue (Å²): 140,82,80,79,81,73,81,76,86,66,87,70,90,58,93,70,72,85,77,49,69,70,54,44,51,50,52,38,53,53,40,50,49,53,43,49,59,36,66,73,40,60,76,92,73,38,54,61,73,56,44,54,47,39,52,53,51,40,53,52,47,49,53,56,61,75,70,109

Secondary structure (DSSP, 8-state):
---------------S---SHHHHHHHHHHHHHHHHHHHTS-GGG--HHHHHHHHHHHHHHHHHHTT-

Mean predicted aligned error: 10.93 Å

pLDDT: mean 75.48, std 18.9, range [32.28, 93.31]

Sequence (68 aa):
MSTLIKSNENLHDDFIALSDEDEILCRITELEKNLVDDLARKPKHQKLKNQEFWRKEIEKLYGMLEGS